Protein AF-A0A9P0E5T3-F1 (afdb_monomer)

Foldseek 3Di:
DDDDDDPDDDDDDDDDDDDDPDDDPPVVPPDPPPQPQPPDDQDDPNHDGCPRPVNVVVSCCVVPVPPCVVVVVVVVPD

Mean predicted aligned error: 17.74 Å

pLDDT: mean 71.37, std 16.99, range [42.56, 94.69]

Radius of gyration: 25.26 Å; Cα contacts (8 Å, |Δi|>4): 21; chains: 1; bounding box: 45×71×45 Å

Secondary structure (DSSP, 8-state):
-------------------------GGG-S-----SSTTS-SEETTTEETTSHHHHHHHHHHH--TTTHHHHHHHT--

Organism: Nezara viridula (NCBI:txid85310)

Structure (mmCIF, N/CA/C/O backbone):
data_AF-A0A9P0E5T3-F1
#
_entry.id   AF-A0A9P0E5T3-F1
#
loop_
_atom_site.group_PDB
_atom_site.id
_atom_site.type_symbol
_atom_site.label_atom_id
_atom_site.label_alt_id
_atom_site.label_comp_id
_atom_site.label_asym_id
_atom_site.label_entity_id
_atom_site.label_seq_id
_atom_site.pdbx_PDB_ins_code
_atom_site.Cartn_x
_atom_site.Cartn_y
_atom_site.Cartn_z
_atom_site.occupancy
_atom_site.B_iso_or_equiv
_atom_site.auth_seq_id
_atom_site.auth_comp_id
_atom_site.auth_asym_id
_atom_site.auth_atom_id
_atom_site.pdbx_PDB_model_num
ATOM 1 N N . MET A 1 1 ? -16.229 -62.866 -28.407 1.00 46.09 1 MET A N 1
ATOM 2 C CA . MET A 1 1 ? -14.780 -62.782 -28.154 1.00 46.09 1 MET A CA 1
ATOM 3 C C . MET A 1 1 ? -14.587 -61.863 -26.968 1.00 46.09 1 MET A C 1
ATOM 5 O O . MET A 1 1 ? -15.096 -60.752 -27.005 1.00 46.09 1 MET A O 1
ATOM 9 N N . ASN A 1 2 ? -13.945 -62.365 -25.913 1.00 50.41 2 ASN A N 1
ATOM 10 C CA . ASN A 1 2 ? -13.475 -61.551 -24.791 1.00 50.41 2 ASN A CA 1
ATOM 11 C C . ASN A 1 2 ? -12.531 -60.449 -25.293 1.00 50.41 2 ASN A C 1
ATOM 13 O O . ASN A 1 2 ? -12.098 -60.540 -26.441 1.00 50.41 2 ASN A O 1
ATOM 17 N N . ASN A 1 3 ? -12.249 -59.471 -24.420 1.00 50.44 3 ASN A N 1
ATOM 18 C CA . ASN A 1 3 ? -11.046 -58.620 -24.283 1.00 50.44 3 ASN A CA 1
ATOM 19 C C . ASN A 1 3 ?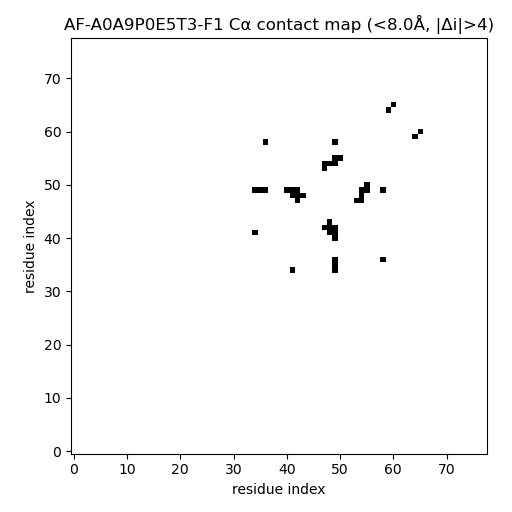 -11.522 -57.188 -23.970 1.00 50.44 3 ASN A C 1
ATOM 21 O O . ASN A 1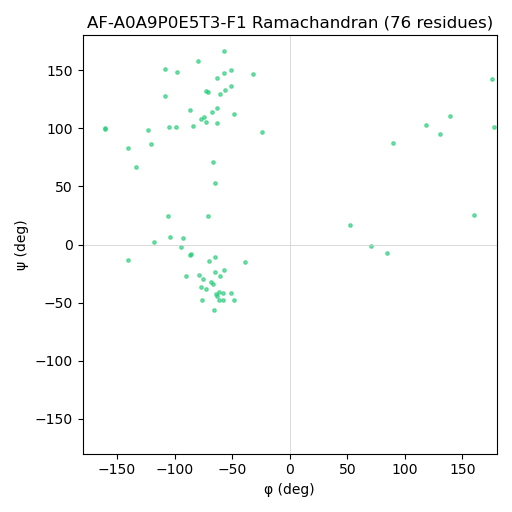 3 ? -12.089 -56.538 -24.834 1.00 50.44 3 ASN A O 1
ATOM 25 N N . GLY A 1 4 ? -11.355 -56.584 -22.805 1.00 53.22 4 GLY A N 1
ATOM 26 C CA . GLY A 1 4 ? -10.616 -56.902 -21.601 1.00 53.22 4 GLY A CA 1
ATOM 27 C C . GLY A 1 4 ? -10.780 -55.685 -20.683 1.00 53.22 4 GLY A C 1
ATOM 28 O O . GLY A 1 4 ? -10.864 -54.547 -21.142 1.00 53.22 4 GLY A O 1
ATOM 29 N N . LEU A 1 5 ? -10.913 -55.956 -19.394 1.00 54.59 5 LEU A N 1
ATOM 30 C CA . LEU A 1 5 ? -10.999 -54.992 -18.310 1.00 54.59 5 LEU A CA 1
ATOM 31 C C . LEU A 1 5 ? -9.699 -54.180 -18.198 1.00 54.59 5 LEU A C 1
ATOM 33 O O . LEU A 1 5 ? -8.691 -54.765 -17.827 1.00 54.59 5 LEU A O 1
ATOM 37 N N . ASN A 1 6 ? -9.759 -52.856 -18.390 1.00 58.78 6 ASN A N 1
ATOM 38 C CA . ASN A 1 6 ? -8.732 -51.911 -17.926 1.00 58.78 6 ASN A CA 1
ATOM 39 C C . ASN A 1 6 ? -9.400 -50.699 -17.237 1.00 58.78 6 ASN A C 1
ATOM 41 O O . ASN A 1 6 ? -9.358 -49.577 -17.738 1.00 58.78 6 ASN A O 1
ATOM 45 N N . ILE A 1 7 ? -10.043 -50.916 -16.088 1.00 59.53 7 ILE A N 1
ATOM 46 C CA . ILE A 1 7 ? -10.294 -49.834 -15.126 1.00 59.53 7 ILE A CA 1
ATOM 47 C C . ILE A 1 7 ? -9.021 -49.721 -14.286 1.00 59.53 7 ILE A C 1
ATOM 49 O O . ILE A 1 7 ? -8.819 -50.571 -13.427 1.00 59.53 7 ILE A O 1
ATOM 53 N N . ALA A 1 8 ? -8.160 -48.734 -14.559 1.00 57.94 8 ALA A N 1
ATOM 54 C CA . ALA A 1 8 ? -7.198 -48.175 -13.596 1.00 57.94 8 ALA A CA 1
ATOM 55 C C . ALA A 1 8 ? -6.301 -47.096 -14.233 1.00 57.94 8 ALA A C 1
ATOM 57 O O . ALA A 1 8 ? -5.302 -47.403 -14.874 1.00 57.94 8 ALA A O 1
ATOM 58 N N . HIS A 1 9 ? -6.629 -45.832 -13.972 1.00 46.38 9 HIS A N 1
ATOM 59 C CA . HIS A 1 9 ? -5.689 -44.815 -13.482 1.00 46.38 9 HIS A CA 1
ATOM 60 C C . HIS A 1 9 ? -6.585 -43.723 -12.872 1.00 46.38 9 HIS A C 1
ATOM 62 O O . HIS A 1 9 ? -7.326 -43.056 -13.579 1.00 46.38 9 HIS A O 1
ATOM 68 N N . GLY A 1 10 ? -6.765 -43.648 -11.557 1.00 45.34 10 GLY A N 1
ATOM 69 C CA . GLY A 1 10 ? -5.685 -43.418 -10.608 1.00 45.34 10 GLY A CA 1
ATOM 70 C C . GLY A 1 10 ? -5.551 -41.906 -10.443 1.00 45.34 10 GLY A C 1
ATOM 71 O O . GLY A 1 10 ? -4.817 -41.273 -11.192 1.00 45.34 10 GLY A O 1
ATOM 72 N N . GLY A 1 11 ? -6.328 -41.338 -9.517 1.00 46.22 11 GLY A N 1
ATOM 73 C CA . GLY A 1 11 ? -6.315 -39.902 -9.227 1.00 46.22 11 GLY A CA 1
ATOM 74 C C . GLY A 1 11 ? -7.554 -39.364 -8.510 1.00 46.22 11 GLY A C 1
ATOM 75 O O . GLY A 1 11 ? -7.866 -38.190 -8.660 1.00 46.22 11 GLY A O 1
ATOM 76 N N . GLY A 1 12 ? -8.287 -40.197 -7.761 1.00 42.56 12 GLY A N 1
ATOM 77 C CA . GLY A 1 12 ? -9.216 -39.678 -6.760 1.00 42.56 12 GLY A CA 1
ATOM 78 C C . GLY A 1 12 ? -8.384 -39.031 -5.663 1.00 42.56 12 GLY A C 1
ATOM 79 O O . GLY A 1 12 ? -7.602 -39.720 -5.007 1.00 42.56 12 GLY A O 1
ATOM 80 N N . TYR A 1 13 ? -8.485 -37.712 -5.512 1.00 59.06 13 TYR A N 1
ATOM 81 C CA . TY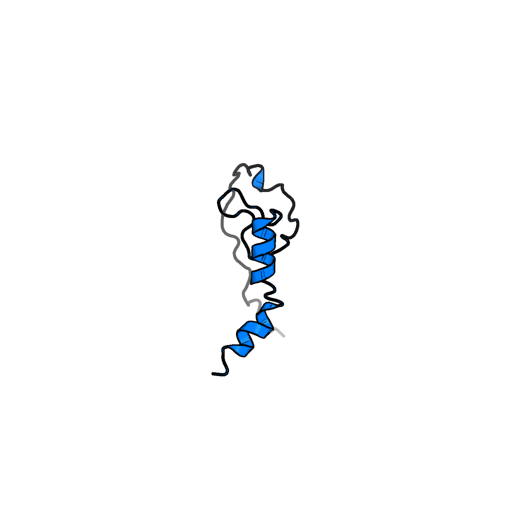R A 1 13 ? -7.888 -37.036 -4.372 1.00 59.06 13 TYR A CA 1
ATOM 82 C C . TYR A 1 13 ? -8.536 -37.601 -3.104 1.00 59.06 13 TYR A C 1
ATOM 84 O O . TYR A 1 13 ? -9.750 -37.783 -3.009 1.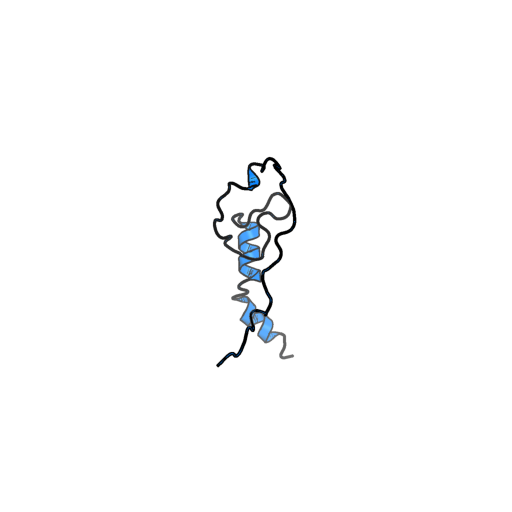00 59.06 13 TYR A O 1
ATOM 92 N N . VAL A 1 14 ? -7.678 -37.988 -2.173 1.00 64.25 14 VAL A N 1
ATOM 93 C CA . VAL A 1 14 ? -8.022 -38.619 -0.906 1.00 64.25 14 VAL A CA 1
ATOM 94 C C . VAL A 1 14 ? -8.991 -37.748 -0.101 1.00 64.25 14 VAL A C 1
ATOM 96 O O . VAL A 1 14 ? -8.763 -36.554 0.069 1.00 64.25 14 VAL A O 1
ATOM 99 N N . MET A 1 15 ? -10.055 -38.350 0.433 1.00 68.38 15 MET A N 1
ATOM 100 C CA . MET A 1 15 ? -10.799 -37.764 1.549 1.00 68.38 15 MET A CA 1
ATOM 101 C C . MET A 1 15 ? -10.128 -38.206 2.844 1.00 68.38 15 MET A C 1
ATOM 103 O O . MET A 1 15 ? -10.102 -39.397 3.155 1.00 68.38 15 MET A O 1
ATOM 107 N N . GLY A 1 16 ? -9.586 -37.247 3.593 1.00 54.19 16 GLY A N 1
ATOM 108 C CA . GLY A 1 16 ? -8.978 -37.502 4.890 1.00 54.19 16 GLY A CA 1
ATOM 109 C C . GLY A 1 16 ? -8.864 -36.244 5.744 1.00 54.19 16 GLY A C 1
ATOM 110 O O . GLY A 1 16 ? -7.892 -35.511 5.615 1.00 54.19 16 GLY A O 1
ATOM 111 N N . GLY A 1 17 ? -9.812 -36.077 6.671 1.00 53.06 17 GLY A N 1
ATOM 112 C CA . GLY A 1 17 ? -9.519 -35.527 7.996 1.00 53.06 17 GLY A CA 1
ATOM 113 C C . GLY A 1 17 ? -10.209 -34.219 8.375 1.00 53.06 17 GLY A C 1
ATOM 114 O O . GLY A 1 17 ? -9.723 -33.149 8.035 1.00 53.06 17 GLY A O 1
ATOM 115 N N . GLY A 1 18 ? -11.247 -34.328 9.211 1.00 45.97 18 GLY A N 1
ATOM 116 C CA . GLY A 1 18 ? -11.572 -33.300 10.202 1.00 45.97 18 GLY A CA 1
ATOM 117 C C . GLY A 1 18 ? -13.025 -32.846 10.225 1.00 45.97 18 GLY A C 1
ATOM 118 O O . GLY A 1 18 ? -13.399 -31.919 9.521 1.00 45.97 18 GLY A O 1
ATOM 119 N N . CYS A 1 19 ? -13.821 -33.443 11.110 1.00 58.56 19 CYS A N 1
ATOM 120 C CA . CYS A 1 19 ? -14.890 -32.719 11.784 1.00 58.56 19 CYS A CA 1
ATOM 121 C C . CYS A 1 19 ? -14.236 -31.864 12.880 1.00 58.56 19 CYS A C 1
ATOM 123 O O . CYS A 1 19 ? -13.759 -32.400 13.881 1.00 58.56 19 CYS A O 1
ATOM 125 N N . SER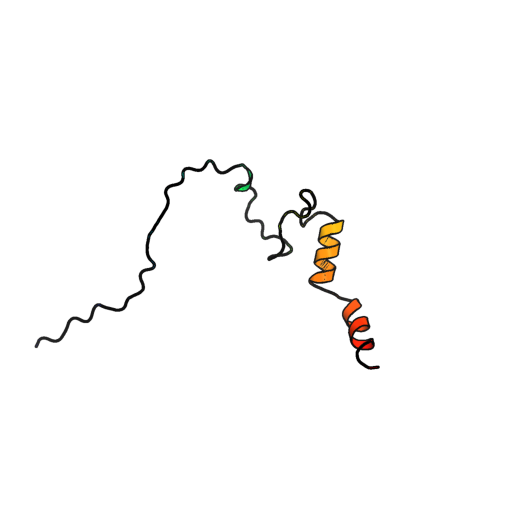 A 1 20 ? -14.188 -30.554 12.676 1.00 54.69 20 SER A N 1
ATOM 126 C CA . SER A 1 20 ? -13.957 -29.601 13.756 1.00 54.69 20 SER A CA 1
ATOM 127 C C . SER A 1 20 ? -15.135 -28.643 13.751 1.00 54.69 20 SER A C 1
ATOM 129 O O . SER A 1 20 ? -15.176 -27.714 12.951 1.00 54.69 20 SER A O 1
ATOM 131 N N . ASP A 1 21 ? -16.100 -28.895 14.636 1.00 58.31 21 ASP A N 1
ATOM 132 C CA . ASP A 1 21 ? -17.051 -27.886 15.104 1.00 58.31 21 ASP A CA 1
ATOM 133 C C . ASP A 1 21 ? -16.260 -26.846 15.914 1.00 58.31 21 ASP A C 1
ATOM 135 O O . ASP A 1 21 ? -16.273 -26.825 17.144 1.00 58.31 21 ASP A O 1
ATOM 139 N N . SER A 1 22 ? -15.460 -26.039 15.228 1.00 63.28 22 SER A N 1
ATOM 140 C CA . SER A 1 22 ? -14.805 -24.880 15.815 1.00 63.28 22 SER A CA 1
ATOM 141 C C . SER A 1 22 ? -15.643 -23.670 15.450 1.00 63.28 22 SER A C 1
ATOM 143 O O . SER A 1 22 ? -15.599 -23.218 14.315 1.00 63.28 22 SER A O 1
ATOM 145 N N . ASP A 1 23 ? -16.442 -23.234 16.424 1.00 63.28 23 ASP A N 1
ATOM 146 C CA . ASP A 1 23 ? -17.079 -21.921 16.552 1.00 63.28 23 ASP A CA 1
ATOM 147 C C . ASP A 1 23 ? -16.304 -20.845 15.771 1.00 63.28 23 ASP A C 1
ATOM 149 O O . ASP A 1 23 ? -15.262 -20.354 16.214 1.00 63.28 23 ASP A O 1
ATOM 153 N N . LEU A 1 24 ? -16.766 -20.562 14.550 1.00 54.88 24 LEU A N 1
ATOM 154 C CA . LEU A 1 24 ? -16.137 -19.593 13.666 1.00 54.88 24 LEU A CA 1
ATOM 155 C C . LEU A 1 24 ? -16.442 -18.211 14.236 1.00 54.88 24 LEU A C 1
ATOM 157 O O . LEU A 1 24 ? -17.570 -17.717 14.196 1.00 54.88 24 LEU A O 1
ATOM 161 N N . THR A 1 25 ? -15.421 -17.613 14.845 1.00 60.09 25 THR A N 1
ATOM 162 C CA . THR A 1 25 ? -15.451 -16.234 15.327 1.00 60.09 25 THR A CA 1
ATOM 163 C C . THR A 1 25 ? -15.924 -15.312 14.197 1.00 60.09 25 THR A C 1
ATOM 165 O O . THR A 1 25 ? -15.635 -15.586 13.038 1.00 60.09 25 THR A O 1
ATOM 168 N N . LEU A 1 26 ? -16.592 -14.199 14.526 1.00 56.97 26 LEU A N 1
ATOM 169 C CA . LEU A 1 26 ? -17.102 -13.131 13.634 1.00 56.97 26 LEU A CA 1
ATOM 170 C C . LEU A 1 26 ? -16.195 -12.732 12.434 1.00 56.97 26 LEU A C 1
ATOM 172 O O . LEU A 1 26 ? -16.659 -12.087 11.502 1.00 56.97 26 LEU A O 1
ATOM 176 N N . SER A 1 27 ? -14.926 -13.137 12.445 1.00 57.16 27 SER A N 1
ATOM 177 C CA . SER A 1 27 ? -13.914 -12.996 11.399 1.00 57.16 27 SER A CA 1
ATOM 178 C C . SER A 1 27 ? -14.170 -13.762 10.084 1.00 57.16 27 SER A C 1
ATOM 180 O O . SER A 1 27 ? -13.435 -13.516 9.135 1.00 57.16 27 SER A O 1
ATOM 182 N N . GLU A 1 28 ? -15.152 -14.672 10.005 1.00 53.41 28 GLU A N 1
ATOM 183 C CA . GLU A 1 28 ? -15.501 -15.428 8.774 1.00 53.41 28 GLU A CA 1
ATOM 184 C C . GLU A 1 28 ? -16.777 -14.935 8.061 1.00 53.41 28 GLU A C 1
ATOM 186 O O . GLU A 1 28 ? -17.230 -15.557 7.102 1.00 53.41 28 GLU A O 1
ATOM 191 N N . LEU A 1 29 ? -17.363 -13.816 8.511 1.00 52.19 29 LEU A N 1
ATOM 192 C CA . LEU A 1 29 ? -18.579 -13.219 7.929 1.00 52.19 29 LEU A CA 1
ATOM 193 C C . LEU A 1 29 ? -18.380 -11.807 7.357 1.00 52.19 29 LEU A C 1
ATOM 195 O O . LEU A 1 29 ? -19.348 -11.213 6.883 1.00 52.19 29 LEU A O 1
ATOM 199 N N . GLU A 1 30 ? -17.166 -11.255 7.388 1.00 56.62 30 GLU A N 1
ATOM 200 C CA . GLU A 1 30 ? -16.841 -10.176 6.456 1.00 56.62 30 GLU A CA 1
ATOM 201 C C . GLU A 1 30 ? -16.658 -10.851 5.106 1.00 56.62 30 GLU A C 1
ATOM 203 O O . GLU A 1 30 ? -15.760 -11.673 4.936 1.00 56.62 30 GLU A O 1
ATOM 208 N N . GLU A 1 31 ? -17.622 -10.592 4.225 1.00 50.00 31 GLU A N 1
ATOM 209 C CA . GLU A 1 31 ? -17.705 -11.061 2.852 1.00 50.00 31 GLU A CA 1
ATOM 210 C C . GLU A 1 31 ? -16.318 -11.210 2.232 1.00 50.00 31 GLU A C 1
ATOM 212 O O . GLU A 1 31 ? -15.412 -10.417 2.486 1.00 50.00 31 GLU A O 1
ATOM 217 N N . GLU A 1 32 ? -16.169 -12.198 1.356 1.00 56.59 32 GLU A N 1
ATOM 218 C CA . GLU A 1 32 ? -15.058 -12.290 0.414 1.00 56.59 32 GLU A CA 1
ATOM 219 C C . GLU A 1 32 ? -15.123 -11.123 -0.597 1.00 56.59 32 GLU A C 1
ATOM 221 O O . GLU A 1 32 ? -15.159 -11.292 -1.814 1.00 56.59 32 GLU A O 1
ATOM 226 N N . GLU A 1 33 ? -15.205 -9.897 -0.084 1.00 65.38 33 GLU A N 1
ATOM 227 C CA . GLU A 1 33 ? -14.960 -8.664 -0.776 1.00 65.38 33 GLU A CA 1
ATOM 228 C C . GLU A 1 33 ? -13.493 -8.729 -1.163 1.00 65.38 33 GLU A C 1
ATOM 230 O O . GLU A 1 33 ? -12.580 -8.667 -0.335 1.00 65.38 33 GLU A O 1
ATOM 235 N N . SER A 1 34 ? -13.277 -8.993 -2.449 1.00 77.94 34 SER A N 1
ATOM 236 C CA . SER A 1 34 ? -11.951 -9.127 -3.022 1.00 77.94 34 SER A CA 1
ATOM 237 C C . SER A 1 34 ? -11.096 -7.948 -2.568 1.00 77.94 34 SER A C 1
ATOM 239 O O . SER A 1 34 ? -11.362 -6.804 -2.948 1.00 77.94 34 SER A O 1
ATOM 241 N N . LEU A 1 35 ? -10.089 -8.233 -1.741 1.00 84.69 35 LEU A N 1
ATOM 242 C CA . LEU A 1 35 ? -9.180 -7.223 -1.214 1.00 84.69 35 LEU A CA 1
ATOM 243 C C . LEU A 1 35 ? -8.622 -6.381 -2.374 1.00 84.69 35 LEU A C 1
ATOM 245 O O . LEU A 1 35 ? -8.213 -6.955 -3.390 1.00 84.69 35 LEU A O 1
ATOM 249 N N . PRO A 1 36 ? -8.547 -5.043 -2.243 1.00 88.62 36 PRO A N 1
ATOM 250 C CA . PRO A 1 36 ? -8.080 -4.172 -3.324 1.00 88.62 36 PRO A CA 1
ATOM 251 C C . PRO A 1 36 ? -6.639 -4.487 -3.744 1.00 88.62 36 PRO A C 1
ATOM 253 O O . PRO A 1 36 ? -6.261 -4.262 -4.894 1.00 88.62 36 PRO A O 1
ATOM 256 N N . TYR A 1 37 ? -5.841 -5.029 -2.821 1.00 88.69 37 TYR A N 1
ATOM 257 C 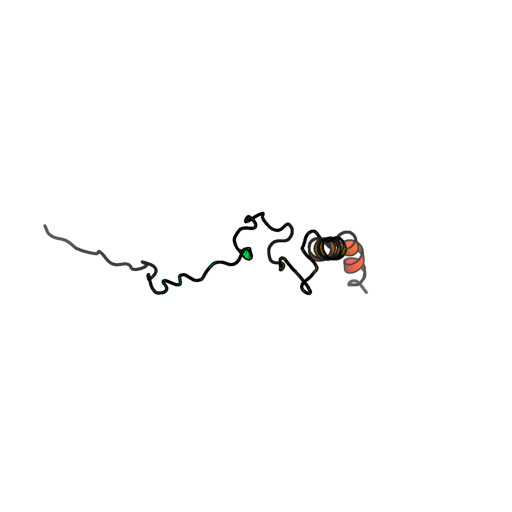CA . TYR A 1 37 ? -4.495 -5.515 -3.076 1.00 88.69 37 TYR A CA 1
ATOM 258 C C . TYR A 1 37 ? -4.414 -7.009 -2.723 1.00 88.69 37 TYR A C 1
ATOM 260 O O . TYR A 1 37 ? -4.041 -7.366 -1.594 1.00 88.69 37 TYR A O 1
ATOM 268 N N . PRO A 1 38 ? -4.761 -7.904 -3.669 1.00 88.19 38 PRO A N 1
ATOM 269 C CA . PRO A 1 38 ? -4.681 -9.342 -3.448 1.00 88.19 38 PRO A CA 1
ATOM 270 C C . PRO A 1 38 ? -3.224 -9.771 -3.213 1.00 88.19 38 PRO A C 1
ATOM 272 O O . PRO A 1 38 ? -2.293 -9.223 -3.804 1.00 88.19 38 PRO A O 1
ATOM 275 N N . GLY A 1 39 ? -3.013 -10.739 -2.318 1.00 89.12 39 GLY A N 1
ATOM 276 C CA . GLY A 1 39 ? -1.677 -11.212 -1.924 1.00 89.12 39 GLY A CA 1
ATOM 277 C C . GLY A 1 39 ? -0.994 -10.390 -0.823 1.00 89.12 39 GLY A C 1
ATOM 278 O O . GLY A 1 39 ? 0.027 -10.819 -0.287 1.00 89.12 39 GLY A O 1
ATOM 279 N N . PHE A 1 40 ? -1.568 -9.252 -0.423 1.00 90.75 40 PHE A N 1
ATOM 280 C CA . PHE A 1 40 ? -1.165 -8.525 0.780 1.00 90.75 40 PHE A CA 1
ATOM 281 C C . PHE A 1 40 ? -2.102 -8.864 1.939 1.00 90.75 40 PHE A C 1
ATOM 283 O O . PHE A 1 40 ? -3.289 -9.104 1.744 1.00 90.75 40 PHE A O 1
ATOM 290 N N . VAL A 1 41 ? -1.580 -8.855 3.168 1.00 90.62 41 VAL A N 1
ATOM 291 C CA . VAL A 1 41 ? -2.399 -9.103 4.369 1.00 90.62 41 VAL A CA 1
ATOM 292 C C . VAL A 1 41 ? -3.569 -8.112 4.455 1.00 90.62 41 VAL A C 1
ATOM 294 O O . VAL A 1 41 ? -3.435 -6.967 4.026 1.00 90.62 41 VAL A O 1
ATOM 297 N N . GLN A 1 42 ? -4.715 -8.503 5.006 1.00 90.62 42 GLN A N 1
ATOM 298 C CA . GLN A 1 42 ? -5.848 -7.583 5.188 1.00 90.62 42 GLN A CA 1
ATOM 299 C C . GLN A 1 42 ? -5.480 -6.480 6.195 1.00 90.62 42 GLN A C 1
ATOM 301 O O . GLN A 1 42 ? -5.384 -5.303 5.847 1.00 90.62 42 GLN A O 1
ATOM 306 N N . ILE A 1 43 ? -5.070 -6.886 7.400 1.00 91.31 43 ILE A N 1
ATOM 307 C CA . ILE A 1 43 ? -4.655 -5.984 8.479 1.00 91.31 43 ILE A CA 1
ATOM 308 C C . ILE A 1 43 ? -3.139 -6.067 8.691 1.00 91.31 43 ILE A C 1
ATOM 310 O O . ILE A 1 43 ? -2.566 -7.134 8.901 1.00 91.31 43 ILE A O 1
ATOM 314 N N . SER A 1 44 ? -2.468 -4.917 8.681 1.00 91.19 44 SER A N 1
ATOM 315 C CA . SER A 1 44 ? -1.064 -4.759 9.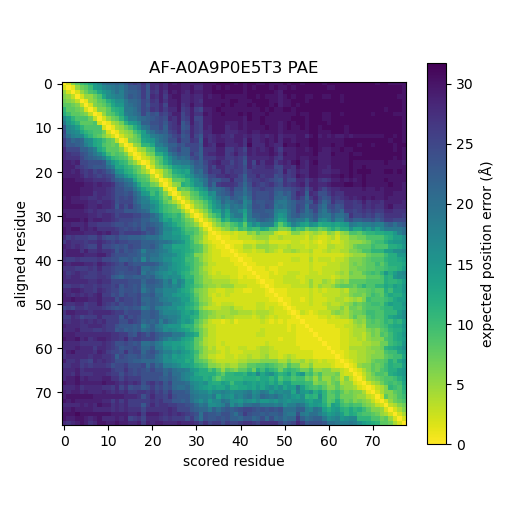073 1.00 91.19 44 SER A CA 1
ATOM 316 C C . SER A 1 44 ? -0.929 -4.036 10.402 1.00 91.19 44 SER A C 1
ATOM 318 O O . SER A 1 44 ? -1.768 -3.219 10.778 1.00 91.19 44 SER A O 1
ATOM 320 N N . LEU A 1 45 ? 0.151 -4.338 11.128 1.00 91.75 45 LEU A N 1
ATOM 321 C CA . LEU A 1 45 ? 0.449 -3.760 12.444 1.00 91.75 45 LEU A CA 1
ATOM 322 C C . LEU A 1 45 ? -0.704 -3.874 13.461 1.00 91.75 45 LEU A C 1
ATOM 324 O O . LEU A 1 45 ? -0.660 -3.185 14.467 1.00 91.75 45 LEU A O 1
ATOM 328 N N . LYS A 1 46 ? -1.694 -4.750 13.225 1.00 90.81 46 LYS A N 1
ATOM 329 C CA . LYS A 1 46 ? -2.944 -4.921 13.994 1.00 90.81 46 LYS A CA 1
ATOM 330 C C . LYS A 1 46 ? -3.989 -3.798 13.872 1.00 90.81 46 LYS A C 1
ATOM 332 O O . LYS A 1 46 ? -5.047 -3.933 14.473 1.00 90.81 46 LYS A O 1
ATOM 337 N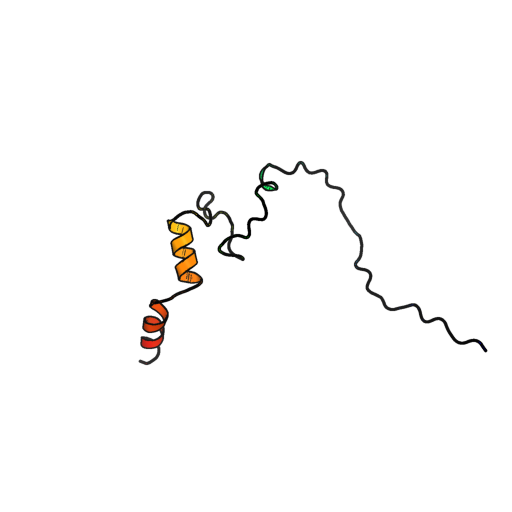 N . TYR A 1 47 ? -3.735 -2.726 13.114 1.00 88.38 47 TYR A N 1
ATOM 338 C CA . TYR A 1 47 ? -4.639 -1.555 13.062 1.00 88.38 47 TYR A CA 1
ATOM 339 C C . TYR A 1 47 ? -4.818 -0.941 11.669 1.00 88.38 47 TYR A C 1
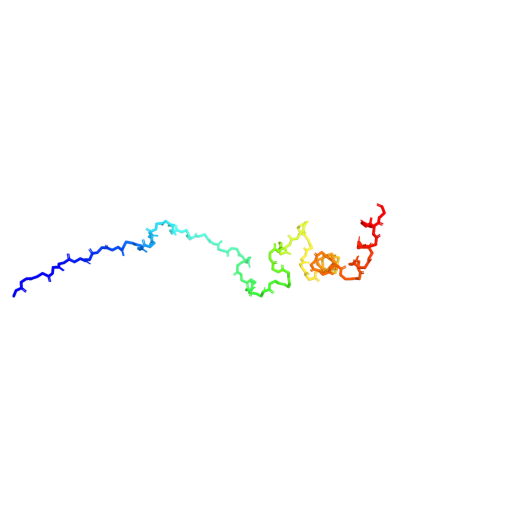ATOM 341 O O . TYR A 1 47 ? -5.679 -0.088 11.475 1.00 88.38 47 TYR A O 1
ATOM 349 N N . LEU A 1 48 ? -3.967 -1.307 10.710 1.00 91.62 48 LEU A N 1
ATOM 350 C CA . LEU A 1 48 ? -3.976 -0.721 9.376 1.00 91.62 48 LEU A CA 1
ATOM 351 C C . LEU A 1 48 ? -4.595 -1.708 8.402 1.00 91.62 48 LEU A C 1
ATOM 353 O O . LEU A 1 48 ? -3.923 -2.637 7.959 1.00 91.62 48 LEU A O 1
ATOM 357 N N . ASP A 1 49 ? -5.853 -1.481 8.061 1.00 91.31 49 ASP A N 1
ATOM 358 C CA . ASP A 1 49 ? -6.543 -2.209 7.001 1.00 91.31 49 ASP A CA 1
ATOM 359 C C . ASP A 1 49 ? -6.180 -1.662 5.600 1.00 91.31 49 ASP A C 1
ATOM 361 O O . ASP A 1 49 ? -5.697 -0.527 5.478 1.00 91.31 49 ASP A O 1
ATOM 365 N N . GLN A 1 50 ? -6.352 -2.458 4.539 1.00 91.44 50 GLN A N 1
ATOM 366 C CA . GLN A 1 50 ? -6.020 -2.085 3.158 1.00 91.44 50 GLN A CA 1
ATOM 367 C C . GLN A 1 50 ? -6.736 -0.819 2.662 1.00 91.44 50 GLN A C 1
ATOM 369 O O . GLN A 1 50 ? -6.206 -0.150 1.769 1.00 91.44 50 GLN A O 1
ATOM 374 N N . HIS A 1 51 ? -7.865 -0.442 3.270 1.00 89.38 51 HIS A N 1
ATOM 375 C CA . HIS A 1 51 ? -8.587 0.804 2.986 1.00 89.38 51 HIS A CA 1
ATOM 376 C C . HIS A 1 51 ? -8.084 2.009 3.805 1.00 89.38 51 HIS A C 1
ATOM 378 O O . HIS A 1 51 ? -8.459 3.156 3.544 1.00 89.38 51 HIS A O 1
ATOM 384 N N . SER A 1 52 ? -7.212 1.789 4.797 1.00 92.06 52 SER A N 1
ATOM 385 C CA . SER A 1 52 ? -6.638 2.874 5.594 1.00 92.06 52 SER A CA 1
ATOM 386 C C . SER A 1 52 ? -5.640 3.696 4.774 1.00 92.06 52 SER A C 1
ATOM 388 O O . SER A 1 52 ? -4.712 3.179 4.157 1.00 92.06 52 SER A O 1
ATOM 390 N N . ARG A 1 53 ? -5.786 5.023 4.820 1.00 88.94 53 ARG A N 1
ATOM 391 C CA . ARG A 1 53 ? -5.023 5.974 3.992 1.00 88.94 53 ARG A CA 1
ATOM 392 C C . ARG A 1 53 ? -3.499 5.757 3.953 1.00 88.94 53 ARG A C 1
ATOM 394 O O . ARG A 1 53 ? -2.969 5.764 2.843 1.00 88.94 53 ARG A O 1
ATOM 401 N N . PRO A 1 54 ? -2.770 5.563 5.075 1.00 93.19 54 PRO A N 1
ATOM 402 C CA . PRO A 1 54 ? -1.322 5.341 5.000 1.00 93.19 54 PRO A CA 1
ATOM 403 C C . PRO A 1 54 ? -0.969 3.996 4.351 1.00 93.19 54 PRO A C 1
ATOM 405 O O . PRO A 1 54 ? 0.045 3.884 3.664 1.00 93.19 54 PRO A O 1
ATOM 408 N N . ARG A 1 55 ? -1.816 2.978 4.535 1.00 94.69 55 ARG A N 1
ATOM 409 C CA . ARG A 1 55 ? -1.613 1.645 3.973 1.00 94.69 55 ARG A CA 1
ATOM 410 C C . ARG A 1 55 ? -1.940 1.607 2.488 1.00 94.69 55 ARG A C 1
ATOM 412 O O . ARG A 1 55 ? -1.108 1.136 1.723 1.00 94.69 55 ARG A O 1
ATOM 419 N N . THR A 1 56 ? -3.080 2.156 2.075 1.00 93.50 56 THR A N 1
ATOM 420 C CA . THR A 1 56 ? -3.481 2.233 0.664 1.00 93.50 56 THR A CA 1
ATOM 421 C C . THR A 1 56 ? -2.448 2.990 -0.169 1.00 93.50 56 THR A C 1
ATOM 423 O O . THR A 1 56 ? -2.106 2.536 -1.254 1.00 93.50 56 THR A O 1
ATOM 426 N N . TRP A 1 57 ? -1.899 4.100 0.342 1.00 91.62 57 TRP A N 1
ATOM 427 C CA . TRP A 1 57 ? -0.839 4.846 -0.352 1.00 91.62 57 TRP A CA 1
ATOM 428 C C . TRP A 1 57 ? 0.440 4.028 -0.528 1.00 91.62 57 TRP A C 1
ATOM 430 O O . TRP A 1 57 ? 1.021 4.019 -1.610 1.00 91.62 57 TRP A O 1
ATOM 440 N N . CYS A 1 58 ? 0.866 3.322 0.520 1.00 91.81 58 CYS A N 1
ATOM 441 C CA . CYS A 1 58 ? 2.027 2.440 0.443 1.00 91.81 58 CYS A CA 1
ATOM 442 C C . CYS A 1 58 ? 1.802 1.311 -0.576 1.00 91.81 58 CYS A C 1
ATOM 444 O O . CYS A 1 58 ? 2.643 1.094 -1.446 1.00 91.81 58 CYS A O 1
ATOM 446 N N . LEU A 1 59 ? 0.643 0.645 -0.516 1.00 93.69 59 LEU A N 1
ATOM 447 C CA . LEU A 1 59 ? 0.272 -0.437 -1.431 1.00 93.69 59 LEU A CA 1
ATOM 448 C C . LEU A 1 59 ? 0.204 0.041 -2.890 1.00 93.69 59 LEU A C 1
ATOM 450 O O . LEU A 1 59 ? 0.724 -0.639 -3.773 1.00 93.69 59 LEU A O 1
ATOM 454 N N . PHE A 1 60 ? -0.337 1.235 -3.146 1.00 91.56 60 PHE A N 1
ATOM 455 C CA . PHE A 1 60 ? -0.338 1.841 -4.479 1.00 91.56 60 PHE A CA 1
ATOM 456 C C . PHE A 1 60 ? 1.086 2.008 -5.031 1.00 91.56 60 PHE A C 1
ATOM 458 O O . PHE A 1 60 ? 1.361 1.587 -6.149 1.00 91.56 60 PHE A O 1
ATOM 465 N N . ILE A 1 61 ? 2.011 2.546 -4.227 1.00 91.12 61 ILE A N 1
ATOM 466 C CA . ILE A 1 61 ? 3.401 2.787 -4.648 1.00 91.12 61 ILE A CA 1
ATOM 467 C C . ILE A 1 61 ? 4.138 1.481 -4.969 1.00 91.12 61 ILE A C 1
ATOM 469 O O . ILE A 1 61 ? 4.869 1.420 -5.953 1.00 91.12 61 ILE A O 1
ATOM 473 N N . ILE A 1 62 ? 3.976 0.434 -4.155 1.00 90.38 62 ILE A N 1
ATOM 474 C CA . ILE A 1 62 ? 4.725 -0.819 -4.356 1.00 90.38 62 ILE A CA 1
ATOM 475 C C . ILE A 1 62 ? 4.144 -1.696 -5.472 1.00 90.38 62 ILE A C 1
ATOM 477 O O . ILE A 1 62 ? 4.876 -2.482 -6.065 1.00 90.38 62 ILE A O 1
ATOM 481 N N . THR A 1 63 ? 2.844 -1.576 -5.757 1.00 90.56 63 THR A N 1
ATOM 482 C CA . THR A 1 63 ? 2.175 -2.328 -6.835 1.00 90.56 63 THR A CA 1
ATOM 483 C C . THR A 1 63 ? 2.204 -1.594 -8.170 1.00 90.56 63 THR A C 1
ATOM 485 O O . THR A 1 63 ? 2.198 -2.229 -9.223 1.00 90.56 63 THR A O 1
ATOM 488 N N . ASN A 1 64 ? 2.277 -0.265 -8.139 1.00 89.31 64 ASN A N 1
ATOM 489 C CA . ASN A 1 64 ? 2.412 0.587 -9.309 1.00 89.31 64 ASN A CA 1
ATOM 490 C C . ASN A 1 64 ? 3.389 1.739 -9.006 1.00 89.31 64 ASN A C 1
ATOM 492 O O . ASN A 1 64 ? 2.964 2.848 -8.679 1.00 89.31 64 ASN A O 1
ATOM 496 N N . PRO A 1 65 ? 4.709 1.508 -9.126 1.00 85.75 65 PRO A N 1
ATOM 497 C CA . PRO A 1 65 ? 5.727 2.519 -8.836 1.00 85.75 65 PRO A CA 1
ATOM 498 C C . PRO A 1 65 ? 5.817 3.676 -9.854 1.00 85.75 65 PRO A C 1
ATOM 500 O O . PRO A 1 65 ? 6.849 4.338 -9.955 1.00 85.75 65 PRO A O 1
ATOM 503 N N . TYR A 1 66 ? 4.755 3.987 -10.601 1.00 79.50 66 TYR A N 1
ATOM 504 C CA . TYR A 1 66 ? 4.670 5.207 -11.409 1.00 79.50 66 TYR A CA 1
ATOM 505 C C . TYR A 1 66 ? 4.482 6.426 -10.484 1.00 79.50 66 TYR A C 1
ATOM 507 O O . TYR A 1 66 ? 3.627 6.361 -9.603 1.00 79.50 66 TYR A O 1
ATOM 515 N N . PRO A 1 67 ? 5.223 7.551 -10.611 1.00 73.94 67 PRO A N 1
ATOM 516 C CA . PRO A 1 67 ? 6.130 8.003 -11.681 1.00 73.94 67 PRO A CA 1
ATOM 517 C C . PRO A 1 67 ? 7.622 7.642 -11.495 1.00 73.94 67 PRO A C 1
ATOM 519 O O . PRO A 1 67 ? 8.461 8.074 -12.288 1.00 73.94 67 PRO A O 1
ATOM 522 N N . PHE A 1 68 ? 7.982 6.867 -10.466 1.00 76.75 68 PHE A N 1
ATOM 523 C CA . PHE A 1 68 ? 9.378 6.552 -10.124 1.00 76.75 68 PHE A CA 1
ATOM 524 C C . PHE A 1 68 ? 10.084 5.627 -11.125 1.00 76.75 68 PHE A C 1
ATOM 526 O O . PHE A 1 68 ? 11.315 5.570 -11.129 1.00 76.75 68 PHE A O 1
ATOM 533 N N . TYR A 1 69 ? 9.348 4.963 -12.022 1.00 72.00 69 TYR A N 1
ATOM 534 C CA . TYR A 1 69 ? 9.939 4.203 -13.130 1.00 72.00 69 TYR A CA 1
ATOM 535 C C . TYR A 1 69 ? 10.959 5.021 -13.934 1.00 72.00 69 TYR A C 1
ATOM 537 O O . TYR A 1 69 ? 12.036 4.515 -14.226 1.00 72.00 69 TYR A O 1
ATOM 545 N N . LEU A 1 70 ? 10.660 6.297 -14.214 1.00 69.06 70 LEU A N 1
ATOM 546 C CA . LEU A 1 70 ? 11.557 7.200 -14.949 1.00 69.06 70 LEU A CA 1
ATOM 547 C C . LEU A 1 70 ? 12.835 7.522 -14.158 1.00 69.06 70 LEU A C 1
ATOM 549 O O . LEU A 1 70 ? 13.902 7.689 -14.747 1.00 69.06 70 LEU A O 1
ATOM 553 N N . SER A 1 71 ? 12.735 7.598 -12.826 1.00 65.06 71 SER A N 1
ATOM 554 C CA . SER A 1 71 ? 13.876 7.901 -11.955 1.00 65.06 71 SER A CA 1
ATOM 555 C C . SER A 1 71 ? 14.813 6.712 -11.747 1.00 65.06 71 SER A C 1
ATOM 557 O O . SER A 1 71 ? 16.022 6.909 -11.712 1.00 65.06 71 SER A O 1
ATOM 559 N N . ILE A 1 72 ? 14.285 5.486 -11.658 1.00 65.25 72 ILE A N 1
ATOM 560 C CA . ILE A 1 72 ? 15.108 4.285 -11.434 1.00 65.25 72 ILE A CA 1
ATOM 561 C C . ILE A 1 72 ? 15.890 3.925 -12.704 1.00 65.25 72 ILE A C 1
ATOM 563 O O . ILE A 1 72 ? 17.068 3.586 -12.624 1.00 65.25 72 ILE A O 1
ATOM 567 N N . SER A 1 73 ? 15.285 4.077 -13.888 1.00 64.12 73 SER A N 1
ATOM 568 C CA . SER A 1 73 ? 15.982 3.854 -15.163 1.00 64.12 73 SER A CA 1
ATOM 569 C C . SER A 1 73 ? 17.122 4.844 -15.426 1.00 64.12 73 SER A C 1
ATOM 571 O O . SER A 1 73 ? 18.034 4.532 -16.181 1.00 64.12 73 SER A O 1
ATOM 573 N N . TYR A 1 74 ? 17.091 6.033 -14.817 1.00 61.25 74 TYR A N 1
ATOM 574 C CA . TYR A 1 74 ? 18.151 7.031 -14.985 1.00 61.25 74 TYR A CA 1
ATOM 575 C C . TYR A 1 74 ? 19.422 6.677 -14.195 1.00 61.25 74 TYR A C 1
ATOM 577 O O . TYR A 1 74 ? 20.526 7.012 -14.613 1.00 61.25 74 TYR A O 1
ATOM 585 N N . THR A 1 75 ? 19.288 5.978 -13.066 1.00 60.88 75 THR A N 1
ATOM 586 C CA . THR A 1 75 ? 20.410 5.692 -12.158 1.00 60.88 75 THR A CA 1
ATOM 587 C C . THR A 1 75 ? 21.226 4.447 -12.508 1.00 60.88 75 THR A C 1
ATOM 589 O O . THR A 1 75 ? 22.269 4.246 -11.901 1.00 60.88 75 THR A O 1
ATOM 592 N N . ASP A 1 76 ? 20.792 3.634 -13.474 1.00 59.75 76 ASP A N 1
ATOM 593 C CA . ASP A 1 76 ? 21.500 2.409 -13.898 1.00 59.75 76 ASP A CA 1
ATOM 594 C C . ASP A 1 76 ? 22.433 2.633 -15.113 1.00 59.75 76 ASP A C 1
ATOM 596 O O . ASP A 1 76 ? 23.117 1.723 -15.561 1.00 59.75 76 ASP A O 1
ATOM 600 N N . SER A 1 77 ? 22.473 3.854 -15.671 1.00 60.81 77 SER A N 1
ATOM 601 C CA . SER A 1 77 ? 23.294 4.214 -16.847 1.00 60.81 77 SER A CA 1
ATOM 602 C C . SER A 1 77 ? 24.541 5.061 -16.525 1.00 60.81 77 SER A C 1
ATOM 604 O O . SER A 1 77 ? 25.004 5.807 -17.389 1.00 60.81 77 SER A O 1
ATOM 606 N N . SER A 1 78 ? 25.083 4.998 -15.304 1.00 56.28 78 SER A N 1
ATOM 607 C CA . SER A 1 78 ? 26.355 5.654 -14.924 1.00 56.28 78 SER A CA 1
ATOM 608 C C . SER A 1 78 ? 27.423 4.654 -14.513 1.00 56.28 78 SER A C 1
ATOM 610 O O . SER A 1 78 ? 27.077 3.697 -13.789 1.00 56.28 78 SER A O 1
#

Sequence (78 aa):
MNNGLNIAHGGGYVMGGGCSDSDLTLSELEEEESLPYPGFVQISLKYLDQHSRPRTWCLFIITNPYPFYLSISYTDSS

Solvent-accessible surface area (backbone atoms only — not comparable to full-atom values): 5602 Å² total; per-residue (Å²): 131,90,89,77,93,81,91,82,83,89,79,80,79,81,89,81,89,80,93,69,95,63,83,78,57,81,83,78,70,67,68,91,67,77,58,96,57,76,95,54,74,62,62,42,99,87,77,42,36,60,85,34,70,74,46,36,53,51,51,46,43,76,77,45,48,74,78,49,59,67,58,59,64,59,69,76,78,118